Protein AF-A0A6J7HLA6-F1 (afdb_monomer)

Nearest PDB structures (foldseek):
  8sro-assembly1_C  TM=5.568E-01  e=1.792E+00  Mus musculus
  7tdw-assembly1_A  TM=5.125E-01  e=2.424E+00  Mus musculus
  3elk-assembly1_B  TM=4.756E-01  e=1.495E+00  Thermoplasma acidophilum
  3elk-assembly1_A  TM=4.687E-01  e=3.086E+00  Thermoplasma acidophilum
  5zhv-assembly1_B  TM=4.449E-01  e=4.173E+00  Mycobacterium tuberculosis H37Rv

Radius of gyration: 16.59 Å; Cα contacts (8 Å, |Δi|>4): 143; chains: 1; bounding box: 60×27×48 Å

Sequence (122 aa):
MHPVKVSEPNSSLPSLDRLVYLMSAELQDDDLPLWEIVWHLNRLAPSASLDDKIRLSRRAVSVLVGHNDLWRGEWPGGPLAPLTQSETQTLASDEAAWHDPEHATLLVWLREEGFTEPDQSG

Structure (mmCIF, N/CA/C/O backbone):
data_AF-A0A6J7HLA6-F1
#
_entry.id   AF-A0A6J7HLA6-F1
#
loop_
_atom_site.group_PDB
_atom_site.id
_atom_site.type_symbol
_atom_site.label_atom_id
_atom_site.label_alt_id
_atom_site.label_comp_id
_atom_site.label_asym_id
_atom_site.label_entity_id
_atom_site.label_seq_id
_atom_site.pdbx_PDB_ins_code
_atom_site.Cartn_x
_atom_site.Cartn_y
_atom_site.Cartn_z
_atom_site.occupancy
_atom_site.B_iso_or_equiv
_atom_site.auth_seq_id
_atom_site.auth_comp_id
_atom_site.auth_asym_id
_atom_site.auth_atom_id
_atom_site.pdbx_PDB_model_num
ATOM 1 N N . MET A 1 1 ? 44.040 -2.050 -11.147 1.00 51.06 1 MET A N 1
ATOM 2 C CA . MET A 1 1 ? 42.688 -1.859 -10.579 1.00 51.06 1 MET A CA 1
ATOM 3 C C . MET A 1 1 ? 41.685 -2.126 -11.685 1.00 51.06 1 MET A C 1
ATOM 5 O O . MET A 1 1 ? 41.621 -1.343 -12.622 1.00 51.06 1 MET A O 1
ATOM 9 N N . HIS A 1 2 ? 40.987 -3.260 -11.644 1.00 39.94 2 HIS A N 1
ATOM 10 C CA . HIS A 1 2 ? 39.869 -3.499 -12.555 1.00 39.94 2 HIS A CA 1
ATOM 11 C C . HIS A 1 2 ? 38.634 -2.788 -11.991 1.00 39.94 2 HIS A C 1
ATOM 13 O O . HIS A 1 2 ? 38.370 -2.947 -10.798 1.00 39.94 2 HIS A O 1
ATOM 19 N N . PRO A 1 3 ? 37.893 -2.002 -12.789 1.00 50.22 3 PRO A N 1
ATOM 20 C CA . PRO A 1 3 ? 36.616 -1.477 -12.340 1.00 50.22 3 PRO A CA 1
ATOM 21 C C . PRO A 1 3 ? 35.684 -2.663 -12.088 1.00 50.22 3 PRO A C 1
ATOM 23 O O . PRO A 1 3 ? 35.459 -3.490 -12.975 1.00 50.22 3 PRO A O 1
ATOM 26 N N . VAL A 1 4 ? 35.175 -2.763 -10.861 1.00 49.06 4 VAL A N 1
ATOM 27 C CA . VAL A 1 4 ? 34.069 -3.660 -10.532 1.00 49.06 4 VAL A CA 1
ATOM 28 C C . VAL A 1 4 ? 32.900 -3.211 -11.404 1.00 49.06 4 VAL A C 1
ATOM 30 O O . VAL A 1 4 ? 32.376 -2.114 -11.219 1.00 49.06 4 VAL A O 1
ATOM 33 N N . LYS A 1 5 ? 32.537 -4.017 -12.409 1.00 43.88 5 LYS A N 1
ATOM 34 C CA . LYS A 1 5 ? 31.284 -3.828 -13.141 1.00 43.88 5 LYS A CA 1
ATOM 35 C C . LYS A 1 5 ? 30.166 -3.987 -12.119 1.00 43.88 5 LYS A C 1
ATOM 37 O O . LYS A 1 5 ? 29.896 -5.098 -11.676 1.00 43.88 5 LYS A O 1
ATOM 42 N N . VAL A 1 6 ? 29.567 -2.870 -11.720 1.00 53.44 6 VAL A N 1
ATOM 43 C CA . VAL A 1 6 ? 28.291 -2.872 -11.012 1.00 53.44 6 VAL A CA 1
ATOM 44 C C . VAL A 1 6 ? 27.310 -3.540 -11.967 1.00 53.44 6 VAL A C 1
ATOM 46 O O . VAL A 1 6 ? 27.065 -3.021 -13.056 1.00 53.44 6 VAL A O 1
ATOM 49 N N . SER A 1 7 ? 26.865 -4.749 -11.621 1.00 53.38 7 SER A N 1
ATOM 50 C CA . SER A 1 7 ? 25.839 -5.476 -12.363 1.00 53.38 7 SER A CA 1
ATOM 51 C C . SER A 1 7 ? 24.659 -4.543 -12.611 1.00 53.38 7 SER A C 1
ATOM 53 O O . SER A 1 7 ? 24.267 -3.808 -11.703 1.00 53.38 7 SER A O 1
ATOM 55 N N . GLU A 1 8 ? 24.130 -4.539 -13.833 1.00 60.31 8 GLU A N 1
ATOM 56 C CA . GLU A 1 8 ? 23.009 -3.673 -14.185 1.00 60.31 8 GLU A CA 1
ATOM 57 C C . GLU A 1 8 ? 21.867 -3.859 -13.171 1.00 60.31 8 GLU A C 1
ATOM 59 O O . GLU A 1 8 ? 21.538 -4.998 -12.820 1.00 60.31 8 GLU A O 1
ATOM 64 N N . PRO A 1 9 ? 21.295 -2.764 -12.644 1.00 64.19 9 PRO A N 1
ATOM 65 C CA . PRO A 1 9 ? 20.244 -2.853 -11.645 1.00 64.19 9 PRO A CA 1
ATOM 66 C C . PRO A 1 9 ? 19.050 -3.622 -12.225 1.00 64.19 9 PRO A C 1
ATOM 68 O O . PRO A 1 9 ? 18.561 -3.289 -13.306 1.00 64.19 9 PRO A O 1
ATOM 71 N N . ASN A 1 10 ? 18.611 -4.668 -11.514 1.00 72.75 10 ASN A N 1
ATOM 72 C CA . ASN A 1 10 ? 17.582 -5.599 -11.974 1.00 72.75 10 ASN A CA 1
ATOM 73 C C . ASN A 1 10 ? 16.325 -4.834 -12.425 1.00 72.75 10 ASN A C 1
ATOM 75 O O . ASN A 1 10 ? 15.702 -4.123 -11.638 1.00 72.75 10 ASN A O 1
ATOM 79 N N . SER A 1 11 ? 15.973 -4.957 -13.703 1.00 78.44 11 SER A N 1
ATOM 80 C CA . SER A 1 11 ? 14.773 -4.348 -14.287 1.00 78.44 11 SER A CA 1
ATOM 81 C C . SER A 1 11 ? 13.552 -5.257 -14.203 1.00 78.44 11 SER A C 1
ATOM 83 O O . SER A 1 11 ? 12.432 -4.803 -14.423 1.00 78.44 11 SER A O 1
ATOM 85 N N . SER A 1 12 ? 13.749 -6.538 -13.886 1.00 90.31 12 SER A N 1
ATOM 86 C CA . SER A 1 12 ? 12.665 -7.511 -13.858 1.00 90.31 12 SER A CA 1
ATOM 87 C C . SER A 1 12 ? 11.953 -7.477 -12.512 1.00 90.31 12 SER A C 1
ATOM 89 O O . SER A 1 12 ? 12.540 -7.803 -11.477 1.00 90.31 12 SER A O 1
ATOM 91 N N . LEU A 1 13 ? 10.671 -7.112 -12.542 1.00 95.31 13 LEU A N 1
ATOM 92 C CA . LEU A 1 13 ? 9.777 -7.247 -11.397 1.00 95.31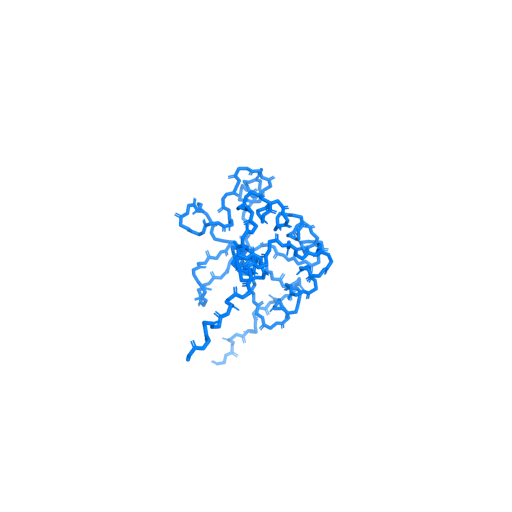 13 LEU A CA 1
ATOM 93 C C . LEU A 1 13 ? 9.643 -8.723 -10.979 1.00 95.31 13 LEU A C 1
ATOM 95 O O . LEU A 1 13 ? 9.707 -9.614 -11.833 1.00 95.31 13 LEU A O 1
ATOM 99 N N . PRO A 1 14 ? 9.432 -9.008 -9.680 1.00 96.31 14 PRO A N 1
ATOM 100 C CA . PRO A 1 14 ? 9.055 -10.348 -9.249 1.00 96.31 14 PRO A CA 1
ATOM 101 C C . PRO A 1 14 ? 7.696 -10.743 -9.849 1.00 96.31 14 PRO A C 1
ATOM 103 O O . PRO A 1 14 ? 6.894 -9.895 -10.242 1.00 96.31 14 PRO A O 1
ATOM 106 N N . SER A 1 15 ? 7.411 -12.046 -9.888 1.00 97.44 15 SER A N 1
ATOM 107 C CA . SER A 1 15 ? 6.047 -12.507 -10.151 1.00 97.44 15 SER A CA 1
ATOM 108 C C . SER A 1 15 ? 5.098 -12.046 -9.040 1.00 97.44 15 SER A C 1
ATOM 110 O O . SER A 1 15 ? 5.526 -11.796 -7.910 1.00 97.44 15 SER A O 1
ATOM 112 N N . LEU A 1 16 ? 3.800 -11.985 -9.354 1.00 97.56 16 LEU A N 1
ATOM 113 C CA . LEU A 1 16 ? 2.757 -11.688 -8.370 1.00 97.56 16 LEU A CA 1
ATOM 114 C C . LEU A 1 16 ? 2.830 -12.649 -7.178 1.00 97.56 16 LEU A C 1
ATOM 116 O O . LEU A 1 16 ? 2.913 -12.188 -6.048 1.00 97.56 16 LEU A O 1
ATOM 120 N N . ASP A 1 17 ? 2.900 -13.958 -7.431 1.00 97.69 17 ASP A N 1
ATOM 121 C CA . ASP A 1 17 ? 2.952 -14.978 -6.374 1.00 97.69 17 ASP A CA 1
ATOM 122 C C . ASP A 1 17 ? 4.172 -14.810 -5.467 1.00 97.69 17 ASP A C 1
ATOM 124 O O . ASP A 1 17 ? 4.076 -14.961 -4.252 1.00 97.69 17 ASP A O 1
ATOM 128 N N . ARG A 1 18 ? 5.327 -14.450 -6.045 1.00 96.69 18 ARG A N 1
ATOM 129 C CA . ARG A 1 18 ? 6.538 -14.193 -5.262 1.00 96.69 18 ARG A CA 1
ATOM 130 C C . ARG A 1 18 ? 6.380 -12.952 -4.392 1.00 96.69 18 ARG A C 1
ATOM 132 O O . ARG A 1 18 ? 6.848 -12.965 -3.260 1.00 96.69 18 ARG A O 1
ATOM 139 N N . LEU A 1 19 ? 5.773 -11.888 -4.917 1.00 97.31 19 LEU A N 1
ATOM 140 C CA . LEU A 1 19 ? 5.531 -10.680 -4.133 1.00 97.31 19 LEU A CA 1
ATOM 141 C C . LEU A 1 19 ? 4.538 -10.956 -3.000 1.00 97.31 19 LEU A C 1
ATOM 143 O O . LEU A 1 19 ? 4.836 -10.613 -1.865 1.00 97.31 19 LEU A O 1
ATOM 147 N N . VAL A 1 20 ? 3.417 -11.621 -3.291 1.00 96.69 20 VAL A N 1
ATOM 148 C CA . VAL A 1 20 ? 2.419 -12.010 -2.281 1.00 96.69 20 VAL A CA 1
ATOM 149 C C . VAL A 1 20 ? 3.065 -12.865 -1.196 1.00 96.69 20 VAL A C 1
ATOM 151 O O . VAL A 1 20 ? 2.924 -12.534 -0.031 1.00 96.69 20 VAL A O 1
ATOM 154 N N . TYR A 1 21 ? 3.850 -13.884 -1.561 1.00 95.56 21 TYR A N 1
ATOM 155 C CA . TYR A 1 21 ? 4.575 -14.711 -0.591 1.00 95.56 21 TYR A CA 1
ATOM 156 C C . TYR A 1 21 ? 5.474 -13.886 0.342 1.00 95.56 21 TYR A C 1
ATOM 158 O O . TYR A 1 21 ? 5.472 -14.112 1.546 1.00 95.56 21 TYR A O 1
ATOM 166 N N . LEU A 1 22 ? 6.236 -12.928 -0.203 1.00 95.06 22 LEU A N 1
ATOM 167 C CA . LEU A 1 22 ? 7.103 -12.067 0.605 1.00 95.06 22 LEU A CA 1
ATOM 168 C C . LEU A 1 22 ? 6.287 -11.179 1.550 1.00 95.06 22 LEU A C 1
ATOM 170 O O . LEU A 1 22 ? 6.610 -11.112 2.725 1.00 95.06 22 LEU A O 1
ATOM 174 N N . MET A 1 23 ? 5.225 -10.537 1.059 1.00 95.81 23 MET A N 1
ATOM 175 C CA . MET A 1 23 ? 4.395 -9.644 1.878 1.00 95.81 23 MET A CA 1
ATOM 176 C C . MET A 1 23 ? 3.586 -10.400 2.931 1.00 95.81 23 MET A C 1
ATOM 178 O O . MET A 1 23 ? 3.410 -9.894 4.028 1.00 95.81 23 MET A O 1
ATOM 182 N N . SER A 1 24 ? 3.133 -11.620 2.633 1.00 93.62 24 SER A N 1
ATOM 183 C CA . SER A 1 24 ? 2.507 -12.491 3.629 1.00 93.62 24 SER A CA 1
ATOM 184 C C . SER A 1 24 ? 3.480 -12.899 4.733 1.00 93.62 24 SER A C 1
ATOM 186 O O . SER A 1 24 ? 3.046 -13.061 5.861 1.00 93.62 24 SER A O 1
ATOM 188 N N . ALA A 1 25 ? 4.769 -13.074 4.426 1.00 91.69 25 ALA A N 1
ATOM 189 C CA . ALA A 1 25 ? 5.769 -13.361 5.452 1.00 91.69 25 ALA A CA 1
ATOM 190 C C . ALA A 1 25 ? 6.010 -12.147 6.364 1.00 91.69 25 ALA A C 1
ATOM 192 O O . ALA A 1 25 ? 6.050 -12.320 7.571 1.00 91.69 25 ALA A O 1
ATOM 193 N N . GLU A 1 26 ? 6.101 -10.934 5.806 1.00 91.00 26 GLU A N 1
ATOM 194 C CA . GLU A 1 26 ? 6.214 -9.701 6.610 1.00 91.00 26 GLU A CA 1
ATOM 195 C C . GLU A 1 26 ? 4.957 -9.484 7.479 1.00 91.00 26 GLU A C 1
ATOM 197 O O . GLU A 1 26 ? 5.067 -9.159 8.654 1.00 91.00 26 GLU A O 1
ATOM 202 N N . LEU A 1 27 ? 3.763 -9.756 6.931 1.00 91.25 27 LEU A N 1
ATOM 203 C CA . LEU A 1 27 ? 2.484 -9.657 7.650 1.00 91.25 27 LEU A CA 1
ATOM 204 C C . LEU A 1 27 ? 2.348 -10.599 8.854 1.00 91.25 27 LEU A C 1
ATOM 206 O O . LEU A 1 27 ? 1.553 -10.330 9.748 1.00 91.25 27 LEU A O 1
ATOM 210 N N . GLN A 1 28 ? 3.081 -11.715 8.866 1.00 87.25 28 GLN A N 1
ATOM 211 C CA . GLN A 1 28 ? 3.102 -12.624 10.017 1.00 87.25 28 GLN A CA 1
ATOM 212 C C . GLN A 1 28 ? 3.896 -12.050 11.192 1.00 87.25 28 GLN A C 1
ATOM 214 O O . GLN A 1 28 ? 3.692 -12.477 12.330 1.00 87.25 28 GLN A O 1
ATOM 219 N N . ASP A 1 29 ? 4.814 -11.124 10.912 1.00 85.38 29 ASP A N 1
ATOM 220 C CA . ASP A 1 29 ? 5.692 -10.523 11.907 1.00 85.38 29 ASP A CA 1
ATOM 221 C C . ASP A 1 29 ? 5.128 -9.190 12.433 1.00 85.38 29 ASP A C 1
ATOM 223 O O . ASP A 1 29 ? 5.261 -8.917 13.629 1.00 85.38 29 ASP A O 1
ATOM 227 N N . ASP A 1 30 ? 4.496 -8.375 11.577 1.00 88.81 30 ASP A N 1
ATOM 228 C CA . ASP A 1 30 ? 3.902 -7.081 11.948 1.00 88.81 30 ASP A CA 1
ATOM 229 C C . ASP A 1 30 ? 2.787 -6.639 10.976 1.00 88.81 30 ASP A C 1
ATOM 231 O O . ASP A 1 30 ? 2.642 -7.168 9.871 1.00 88.81 30 ASP A O 1
ATOM 235 N N . ASP A 1 31 ? 2.014 -5.623 11.367 1.00 92.62 31 ASP A N 1
ATOM 236 C CA . ASP A 1 31 ? 1.086 -4.944 10.461 1.00 92.62 31 ASP A CA 1
ATOM 237 C C . ASP A 1 31 ? 1.875 -4.339 9.273 1.00 92.62 31 ASP A C 1
ATOM 239 O O . ASP A 1 31 ? 2.935 -3.740 9.450 1.00 92.62 31 ASP A O 1
ATOM 243 N N . LEU A 1 32 ? 1.356 -4.450 8.043 1.00 94.12 32 LEU A N 1
ATOM 244 C CA . LEU A 1 32 ? 2.083 -4.032 6.833 1.00 94.12 32 LEU A CA 1
ATOM 245 C C . LEU A 1 32 ? 1.489 -2.750 6.227 1.00 94.12 32 LEU A C 1
ATOM 247 O O . LEU A 1 32 ? 0.384 -2.796 5.671 1.00 94.12 32 LEU A O 1
ATOM 251 N N . PRO A 1 33 ? 2.206 -1.613 6.212 1.00 95.19 33 PRO A N 1
ATOM 252 C CA . PRO A 1 33 ? 1.762 -0.433 5.486 1.00 95.19 33 PRO A CA 1
ATOM 253 C C . PRO A 1 33 ? 1.729 -0.687 3.974 1.00 95.19 33 PRO A C 1
ATOM 255 O O . PRO A 1 33 ? 2.697 -1.162 3.378 1.00 95.19 33 PRO A O 1
ATOM 258 N N . LEU A 1 34 ? 0.653 -0.281 3.296 1.00 95.19 34 LEU A N 1
ATOM 259 C CA . LEU A 1 34 ? 0.501 -0.547 1.860 1.00 95.19 34 LEU A CA 1
ATOM 260 C C . LEU A 1 34 ? 1.604 0.086 0.992 1.00 95.19 34 LEU A C 1
ATOM 262 O O . LEU A 1 34 ? 1.963 -0.461 -0.055 1.00 95.19 34 LEU A O 1
ATOM 266 N N . TRP A 1 35 ? 2.150 1.230 1.409 1.00 94.62 35 TRP A N 1
ATOM 267 C CA . TRP A 1 35 ? 3.234 1.906 0.693 1.00 94.62 35 TRP A CA 1
ATOM 268 C C . TRP A 1 35 ? 4.552 1.117 0.722 1.00 94.62 35 TRP A C 1
ATOM 270 O O . TRP A 1 35 ? 5.345 1.216 -0.223 1.00 94.62 35 TRP A O 1
ATOM 280 N N . GLU A 1 36 ? 4.776 0.266 1.728 1.00 95.12 36 GLU A N 1
ATOM 281 C CA . GLU A 1 36 ? 5.996 -0.541 1.819 1.00 95.12 36 GLU A CA 1
ATOM 282 C C . GLU A 1 36 ? 6.106 -1.560 0.688 1.00 95.12 36 GLU A C 1
ATOM 284 O O . GLU A 1 36 ? 7.209 -1.851 0.227 1.00 95.12 36 GLU A O 1
ATOM 289 N N . ILE A 1 37 ? 4.985 -2.024 0.132 1.00 96.12 37 ILE A N 1
ATOM 290 C CA . ILE A 1 37 ? 4.990 -2.956 -1.004 1.00 96.12 37 ILE A CA 1
ATOM 291 C C . ILE A 1 37 ? 5.748 -2.344 -2.198 1.00 96.12 37 ILE A C 1
ATOM 293 O O . ILE A 1 37 ? 6.583 -3.004 -2.826 1.00 96.12 37 ILE A O 1
ATOM 297 N N . VAL A 1 38 ? 5.518 -1.059 -2.501 1.00 95.75 38 VAL A N 1
ATOM 298 C CA . VAL A 1 38 ? 6.263 -0.356 -3.563 1.00 95.75 38 VAL A CA 1
ATOM 299 C C . VAL A 1 38 ? 7.721 -0.126 -3.161 1.00 95.75 38 VAL A C 1
ATOM 301 O O . VAL A 1 38 ? 8.610 -0.239 -4.011 1.00 95.75 38 VAL A O 1
ATOM 304 N N . TRP A 1 39 ? 8.011 0.117 -1.882 1.00 94.06 39 TRP A N 1
ATOM 305 C CA . TRP A 1 39 ? 9.392 0.214 -1.402 1.00 94.06 39 TRP A CA 1
ATOM 306 C C . TRP A 1 39 ? 10.163 -1.105 -1.569 1.00 94.06 39 TRP A C 1
ATOM 308 O O . TRP A 1 39 ? 11.287 -1.107 -2.088 1.00 94.06 39 TRP A O 1
ATOM 318 N N . HIS A 1 40 ? 9.551 -2.245 -1.246 1.00 94.88 40 HIS A N 1
ATOM 319 C CA . HIS A 1 40 ? 10.123 -3.564 -1.511 1.00 94.88 40 HIS A CA 1
ATOM 320 C C . HIS A 1 40 ? 10.410 -3.757 -3.001 1.00 94.88 40 HIS A C 1
ATOM 322 O O . HIS A 1 40 ? 11.497 -4.211 -3.372 1.00 94.88 40 HIS A O 1
ATOM 328 N N . LEU A 1 41 ? 9.496 -3.340 -3.880 1.00 96.31 41 LEU A N 1
ATOM 329 C CA . LEU A 1 41 ? 9.725 -3.387 -5.324 1.00 96.31 41 LEU A CA 1
ATOM 330 C C . LEU A 1 41 ? 10.853 -2.455 -5.786 1.00 96.31 41 LEU A C 1
ATOM 332 O O . LEU A 1 41 ? 11.619 -2.835 -6.672 1.00 96.31 41 LEU A O 1
ATOM 336 N N . ASN A 1 42 ? 11.024 -1.284 -5.167 1.00 95.12 42 ASN A N 1
ATOM 337 C CA . ASN A 1 42 ? 12.169 -0.406 -5.427 1.00 95.12 42 ASN A CA 1
ATOM 338 C C . ASN A 1 42 ? 13.507 -1.057 -5.043 1.00 95.12 42 ASN A C 1
ATOM 340 O O . ASN A 1 42 ? 14.515 -0.792 -5.694 1.00 95.12 42 ASN A O 1
ATOM 344 N N . ARG A 1 43 ? 13.527 -1.945 -4.042 1.00 94.19 43 ARG A N 1
ATOM 345 C C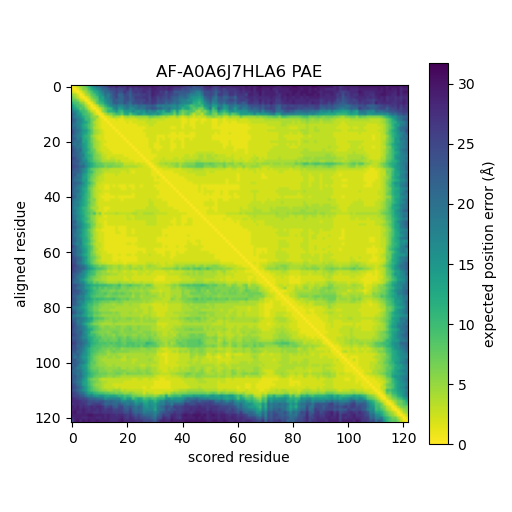A . ARG A 1 43 ? 14.721 -2.730 -3.684 1.00 94.19 43 ARG A CA 1
ATOM 346 C C . ARG A 1 43 ? 14.950 -3.924 -4.614 1.00 94.19 43 ARG A C 1
ATOM 348 O O . ARG A 1 43 ? 16.089 -4.191 -4.987 1.00 94.19 43 ARG A O 1
ATOM 355 N N . LEU A 1 44 ? 13.891 -4.655 -4.967 1.00 93.94 44 LEU A N 1
ATOM 356 C CA . LEU A 1 44 ? 13.975 -5.882 -5.773 1.00 93.94 44 LEU A CA 1
ATOM 357 C C . LEU A 1 44 ? 14.220 -5.609 -7.264 1.00 93.94 44 LEU A C 1
ATOM 359 O O . LEU A 1 44 ? 14.935 -6.368 -7.925 1.00 93.94 44 LEU A O 1
ATOM 363 N N . ALA A 1 45 ? 13.611 -4.543 -7.781 1.00 94.75 45 ALA A N 1
ATOM 364 C CA . ALA A 1 45 ? 13.647 -4.153 -9.183 1.00 94.75 45 ALA A CA 1
ATOM 365 C C . ALA A 1 45 ? 13.778 -2.621 -9.323 1.00 94.75 45 ALA A C 1
ATOM 367 O O . ALA A 1 45 ? 12.859 -1.956 -9.813 1.00 94.75 45 ALA A O 1
ATOM 368 N N . PRO A 1 46 ? 14.899 -2.022 -8.878 1.00 94.62 46 PRO A N 1
ATOM 369 C CA . PRO A 1 46 ? 15.077 -0.568 -8.855 1.00 94.62 46 PRO A CA 1
ATOM 370 C C . PRO A 1 46 ? 14.847 0.087 -10.220 1.00 94.62 46 PRO A C 1
ATOM 372 O O . PRO A 1 46 ? 14.212 1.137 -10.279 1.00 94.62 46 PRO A O 1
ATOM 375 N N . SER A 1 47 ? 15.268 -0.567 -11.307 1.00 94.19 47 SER A N 1
ATOM 376 C CA . SER A 1 47 ? 15.155 -0.045 -12.677 1.00 94.19 47 SER A CA 1
ATOM 377 C C . SER A 1 47 ? 13.768 -0.189 -13.303 1.00 94.19 47 SER A C 1
ATOM 379 O O . SER A 1 47 ? 13.545 0.351 -14.385 1.00 94.19 47 SER A O 1
ATOM 381 N N . ALA A 1 48 ? 12.852 -0.947 -12.692 1.00 95.00 48 ALA A N 1
ATOM 382 C CA . ALA A 1 48 ? 11.494 -1.069 -13.214 1.00 95.00 48 ALA A CA 1
ATOM 383 C C . ALA A 1 48 ? 10.739 0.265 -13.079 1.00 95.00 48 ALA A C 1
ATOM 385 O O . ALA A 1 48 ? 10.967 1.027 -12.131 1.00 95.00 48 ALA A O 1
ATOM 386 N N . SER A 1 49 ? 9.834 0.535 -14.024 1.00 95.50 49 SER A N 1
ATOM 387 C CA . SER A 1 49 ? 9.032 1.761 -14.025 1.00 95.50 49 SER A CA 1
ATOM 388 C C . SER A 1 49 ? 8.176 1.858 -12.757 1.00 95.50 49 SER A C 1
ATOM 390 O O . SER A 1 49 ? 7.766 0.841 -12.190 1.00 95.50 49 SER A O 1
ATOM 392 N N . LEU A 1 50 ? 7.909 3.083 -12.296 1.00 93.81 50 LEU A N 1
ATOM 393 C CA . LEU A 1 50 ? 7.034 3.295 -11.143 1.00 93.81 50 LEU A CA 1
ATOM 394 C C . LEU A 1 50 ? 5.618 2.769 -11.424 1.00 93.81 50 LEU A C 1
ATOM 396 O O . LEU A 1 50 ? 5.053 2.071 -10.587 1.00 93.81 50 LEU A O 1
ATOM 400 N N . ASP A 1 51 ? 5.095 3.010 -12.626 1.00 94.88 51 ASP A N 1
ATOM 401 C CA . ASP A 1 51 ? 3.762 2.563 -13.041 1.00 94.88 51 ASP A CA 1
ATOM 402 C C . ASP A 1 51 ? 3.605 1.040 -12.975 1.00 94.88 51 ASP A C 1
ATOM 404 O O . ASP A 1 51 ? 2.590 0.536 -12.486 1.00 94.88 51 ASP A O 1
ATOM 408 N N . ASP A 1 52 ? 4.612 0.280 -13.421 1.00 96.19 52 ASP A N 1
ATOM 409 C CA . ASP A 1 52 ? 4.557 -1.182 -13.359 1.00 96.19 52 ASP A CA 1
ATOM 410 C C . ASP A 1 52 ? 4.654 -1.692 -11.916 1.00 96.19 52 ASP A C 1
ATOM 412 O O . ASP A 1 52 ? 3.974 -2.661 -11.564 1.00 96.19 52 ASP A O 1
ATOM 416 N N . LYS A 1 53 ? 5.441 -1.021 -11.062 1.00 95.81 53 LYS A N 1
ATOM 417 C CA . LYS A 1 53 ? 5.509 -1.328 -9.625 1.00 95.81 53 LYS A CA 1
ATOM 418 C C . LYS A 1 53 ? 4.159 -1.089 -8.956 1.00 95.81 53 LYS A C 1
ATOM 420 O O . LYS A 1 53 ? 3.654 -1.993 -8.302 1.00 95.81 53 LYS A O 1
ATOM 425 N N . ILE A 1 54 ? 3.540 0.072 -9.178 1.00 95.31 54 ILE A N 1
ATOM 426 C CA . ILE A 1 54 ? 2.214 0.403 -8.636 1.00 95.31 54 ILE A CA 1
ATOM 427 C C . ILE A 1 54 ? 1.172 -0.607 -9.122 1.00 95.31 54 ILE A C 1
ATOM 429 O O . ILE A 1 54 ? 0.391 -1.125 -8.321 1.00 95.31 54 ILE A O 1
ATOM 433 N N . ARG A 1 55 ? 1.174 -0.943 -10.419 1.00 95.31 55 ARG A N 1
ATOM 434 C CA . ARG A 1 55 ? 0.243 -1.930 -10.986 1.00 95.31 55 ARG A CA 1
ATOM 435 C C . ARG A 1 55 ? 0.414 -3.304 -10.339 1.00 95.31 55 ARG A C 1
ATOM 437 O O . ARG A 1 55 ? -0.582 -3.961 -10.036 1.00 95.31 55 ARG A O 1
ATOM 444 N N . LEU A 1 56 ? 1.653 -3.746 -10.126 1.00 97.00 56 LEU A N 1
ATOM 445 C CA . LEU A 1 56 ? 1.932 -5.007 -9.443 1.00 97.00 56 LEU A CA 1
ATOM 446 C C . LEU A 1 56 ? 1.508 -4.956 -7.968 1.00 97.00 56 LEU A C 1
ATOM 448 O O . LEU A 1 56 ? 0.852 -5.889 -7.508 1.00 97.00 56 LEU A O 1
ATOM 452 N N . SER A 1 57 ? 1.798 -3.863 -7.261 1.00 96.12 57 SER A N 1
ATOM 453 C CA . SER A 1 57 ? 1.386 -3.664 -5.868 1.00 96.12 57 SER A CA 1
ATOM 454 C C . SER A 1 57 ? -0.130 -3.699 -5.711 1.00 96.12 57 SER A C 1
ATOM 456 O O . SER A 1 57 ? -0.621 -4.425 -4.854 1.00 96.12 57 SER A O 1
ATOM 458 N N . ARG A 1 58 ? -0.897 -3.014 -6.572 1.00 94.94 58 ARG A N 1
ATOM 459 C CA . ARG A 1 58 ? -2.374 -3.072 -6.553 1.00 94.94 58 ARG A CA 1
ATOM 460 C C . ARG A 1 58 ? -2.891 -4.505 -6.686 1.00 94.94 58 ARG A C 1
ATOM 462 O O . ARG A 1 58 ? -3.800 -4.905 -5.962 1.00 94.94 58 ARG A O 1
ATOM 469 N N . ARG A 1 59 ? -2.288 -5.298 -7.578 1.00 95.56 59 ARG A N 1
ATOM 470 C CA . ARG A 1 59 ? -2.639 -6.718 -7.738 1.00 95.56 59 ARG A CA 1
ATOM 471 C C . ARG A 1 59 ? -2.289 -7.540 -6.500 1.00 95.56 59 ARG A C 1
ATOM 473 O O . ARG A 1 59 ? -3.086 -8.388 -6.123 1.00 95.56 59 ARG A O 1
ATOM 480 N N . ALA A 1 60 ? -1.135 -7.300 -5.881 1.00 95.88 60 ALA A N 1
ATOM 481 C CA . ALA A 1 60 ? -0.739 -7.994 -4.658 1.00 95.88 60 ALA A CA 1
ATOM 482 C C . ALA A 1 60 ? -1.673 -7.656 -3.491 1.00 95.88 60 ALA A C 1
ATOM 484 O O . ALA A 1 60 ? -2.176 -8.571 -2.847 1.00 95.88 60 ALA A O 1
ATOM 485 N N . VAL A 1 61 ? -1.993 -6.373 -3.289 1.00 94.38 61 VAL A N 1
ATOM 486 C CA . VAL A 1 61 ? -2.966 -5.930 -2.279 1.00 94.38 61 VAL A CA 1
ATOM 487 C C . VAL A 1 61 ? -4.313 -6.607 -2.497 1.00 94.38 61 VAL A C 1
ATOM 489 O O . VAL A 1 61 ? -4.850 -7.175 -1.557 1.00 94.38 61 VAL A O 1
ATOM 4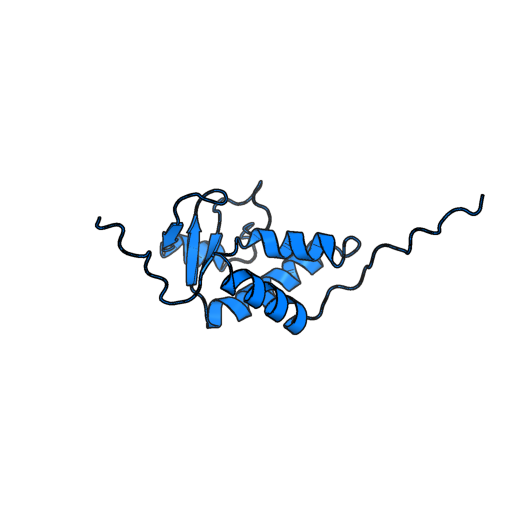92 N N . SER A 1 62 ? -4.820 -6.647 -3.735 1.00 93.56 62 SER A N 1
ATOM 493 C CA . SER A 1 62 ? -6.087 -7.323 -4.047 1.00 93.56 62 SER A CA 1
ATOM 494 C C . SER A 1 62 ? -6.103 -8.816 -3.691 1.00 93.56 62 SER A C 1
ATOM 496 O O . SER A 1 62 ? -7.182 -9.348 -3.448 1.00 93.56 62 SER A O 1
ATOM 498 N N . VAL A 1 63 ? -4.953 -9.499 -3.697 1.00 94.88 63 VAL A N 1
ATOM 499 C CA . VAL A 1 63 ? -4.846 -10.899 -3.255 1.00 94.88 63 VAL A CA 1
ATOM 500 C C . VAL A 1 63 ? -4.781 -10.974 -1.730 1.00 94.88 63 VAL A C 1
ATOM 502 O O . VAL A 1 63 ? -5.488 -11.777 -1.130 1.00 94.88 63 VAL A O 1
ATOM 505 N N . LEU A 1 64 ? -3.969 -10.120 -1.102 1.00 93.56 64 LEU A N 1
ATOM 506 C CA . LEU A 1 64 ? -3.751 -10.116 0.346 1.00 93.56 64 LEU A CA 1
ATOM 507 C C . LEU A 1 64 ? -5.029 -9.779 1.124 1.00 93.56 64 LEU A C 1
ATOM 509 O O . LEU A 1 64 ? -5.331 -10.464 2.096 1.00 93.56 64 LEU A O 1
ATOM 513 N N . VAL A 1 65 ? -5.829 -8.811 0.665 1.00 92.00 65 VAL A N 1
ATOM 514 C CA . VAL A 1 65 ? -7.110 -8.449 1.310 1.00 92.00 65 VAL A CA 1
ATOM 515 C C . VAL A 1 65 ? -8.174 -9.549 1.239 1.00 92.00 65 VAL A C 1
ATOM 517 O O . VAL A 1 65 ? -9.208 -9.443 1.883 1.00 92.00 65 VAL A O 1
ATOM 520 N N . GLY A 1 66 ? -7.953 -10.619 0.466 1.00 87.56 66 GLY A N 1
ATOM 521 C CA . GLY A 1 66 ? -8.817 -11.803 0.508 1.00 87.56 66 GLY A CA 1
ATOM 522 C C . GLY A 1 66 ? -8.707 -12.597 1.816 1.00 87.56 66 G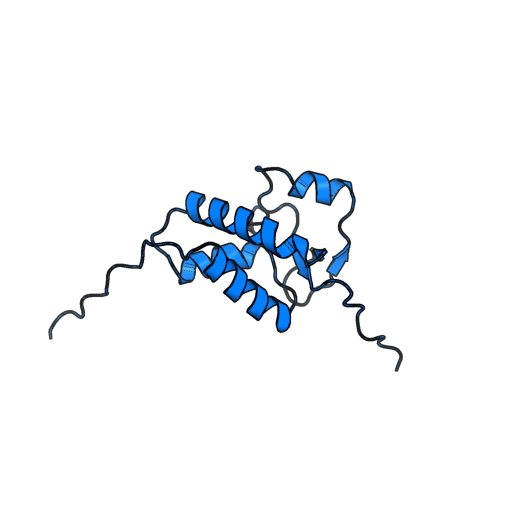LY A C 1
ATOM 523 O O . GLY A 1 66 ? -9.547 -13.459 2.065 1.00 87.56 66 GLY A O 1
ATOM 524 N N . HIS A 1 67 ? -7.675 -12.322 2.620 1.00 86.25 67 HIS A N 1
ATOM 525 C CA . HIS A 1 67 ? -7.349 -13.029 3.863 1.00 86.25 67 HIS A CA 1
ATOM 526 C C . HIS A 1 67 ? -6.926 -12.088 5.006 1.00 86.25 67 HIS A C 1
ATOM 528 O O . HIS A 1 67 ? -6.483 -12.559 6.046 1.00 86.25 67 HIS A O 1
ATOM 534 N N . ASN A 1 68 ? -6.982 -10.774 4.787 1.00 91.00 68 ASN A N 1
ATOM 535 C CA . ASN A 1 68 ? -6.479 -9.754 5.703 1.00 91.00 68 ASN A CA 1
ATOM 536 C C . ASN A 1 68 ? -7.408 -8.542 5.674 1.00 91.00 68 ASN A C 1
ATOM 538 O O . ASN A 1 68 ? -8.007 -8.236 4.638 1.00 91.00 68 ASN A O 1
ATOM 542 N N . ASP A 1 69 ? -7.453 -7.811 6.779 1.00 91.75 69 ASP A N 1
ATOM 543 C CA . ASP A 1 69 ? -8.238 -6.593 6.905 1.00 91.75 69 ASP A CA 1
ATOM 544 C C . ASP A 1 69 ? -7.416 -5.354 6.551 1.00 91.75 69 ASP A C 1
ATOM 546 O O . ASP A 1 69 ? -6.205 -5.283 6.771 1.00 91.75 69 ASP A O 1
ATOM 550 N N . LEU A 1 70 ? -8.105 -4.336 6.033 1.00 93.06 70 LEU A N 1
ATOM 551 C CA . LEU A 1 70 ? -7.528 -3.017 5.812 1.00 93.06 70 LEU A CA 1
ATOM 552 C C . LEU A 1 70 ? -7.883 -2.070 6.955 1.00 93.06 70 LEU A C 1
ATOM 554 O O . LEU A 1 70 ? -9.054 -1.877 7.296 1.00 93.06 70 LEU A O 1
ATOM 558 N N . TRP A 1 71 ? -6.857 -1.421 7.485 1.00 95.06 71 TRP A N 1
ATOM 559 C CA . TRP A 1 71 ? -6.958 -0.476 8.588 1.00 95.06 71 TRP A CA 1
ATOM 560 C C . TRP A 1 71 ? -6.392 0.876 8.168 1.00 95.06 71 TRP A C 1
ATOM 562 O O . TRP A 1 71 ? -5.447 0.956 7.381 1.00 95.06 71 TRP A O 1
ATOM 572 N N . ARG A 1 72 ? -6.967 1.957 8.696 1.00 94.56 72 ARG A N 1
ATOM 573 C CA . ARG A 1 72 ? -6.323 3.272 8.651 1.00 94.56 72 ARG A CA 1
ATOM 574 C C . ARG A 1 72 ? -5.369 3.394 9.824 1.00 94.56 72 ARG A C 1
ATOM 576 O O . ARG A 1 72 ? -5.669 2.918 10.917 1.00 94.56 72 ARG A O 1
ATOM 583 N N . GLY A 1 73 ? -4.260 4.078 9.610 1.00 91.75 73 GLY A N 1
ATOM 584 C CA . GLY A 1 73 ? -3.261 4.265 10.650 1.00 91.75 73 GLY A CA 1
ATOM 585 C C . GLY A 1 73 ? -2.523 5.580 10.542 1.00 91.75 73 GLY A C 1
ATOM 586 O O . GLY A 1 73 ? -2.840 6.440 9.718 1.00 91.75 73 GLY A O 1
ATOM 587 N N . GLU A 1 74 ? -1.512 5.698 11.387 1.00 89.06 74 GLU A N 1
ATOM 588 C CA . GLU A 1 74 ? -0.508 6.751 11.325 1.00 89.06 74 GLU A CA 1
ATOM 589 C C . GLU A 1 74 ? 0.813 6.182 10.783 1.00 89.06 74 GLU A C 1
ATOM 591 O O . GLU A 1 74 ? 0.840 5.139 10.120 1.00 89.06 74 GLU A O 1
ATOM 596 N N . TRP A 1 75 ? 1.913 6.892 11.028 1.00 88.38 75 TRP A N 1
ATOM 597 C CA . TRP A 1 75 ? 3.256 6.370 10.804 1.00 88.38 75 TRP A CA 1
ATOM 598 C C . TRP A 1 75 ? 3.518 5.121 11.663 1.00 88.38 75 TRP A C 1
ATOM 600 O O . TRP A 1 75 ? 2.864 4.950 12.695 1.00 88.38 75 TRP A O 1
ATOM 610 N N . PRO A 1 76 ? 4.477 4.261 11.268 1.00 85.69 76 PRO A N 1
ATOM 611 C CA . PRO A 1 76 ? 4.775 3.034 11.998 1.00 85.69 76 PRO A CA 1
ATOM 612 C C . PRO A 1 76 ? 4.952 3.216 13.506 1.00 85.69 76 PRO A C 1
ATOM 614 O O . PRO A 1 76 ? 5.638 4.135 13.956 1.00 85.69 76 PRO A O 1
ATOM 617 N N . GLY A 1 77 ? 4.305 2.331 14.272 1.00 81.69 77 GLY A N 1
ATOM 618 C CA . GLY A 1 77 ? 4.205 2.398 15.735 1.00 81.69 77 GLY A CA 1
ATOM 619 C C . GLY A 1 77 ? 3.068 3.281 16.270 1.00 81.69 77 GLY A C 1
ATOM 620 O O . GLY A 1 77 ? 2.900 3.376 17.486 1.00 81.69 77 GLY A O 1
ATOM 621 N N . GLY A 1 78 ? 2.304 3.939 15.395 1.00 87.75 78 GLY A N 1
ATOM 622 C CA . GLY A 1 78 ? 1.100 4.689 15.752 1.00 87.75 78 GLY A CA 1
ATOM 623 C C . GLY A 1 78 ? -0.163 3.818 15.847 1.00 87.75 78 GLY A C 1
ATOM 624 O O . GLY A 1 78 ? -0.152 2.652 15.455 1.00 87.75 78 GLY A O 1
ATOM 625 N N . PRO A 1 79 ? -1.275 4.375 16.359 1.00 89.31 79 PRO A N 1
ATOM 626 C CA . PRO A 1 79 ? -2.525 3.640 16.513 1.00 89.31 79 PRO A CA 1
ATOM 627 C C . PRO A 1 79 ? -3.173 3.315 15.160 1.00 89.31 79 PRO A C 1
ATOM 629 O O . PRO A 1 79 ? -3.183 4.140 14.241 1.00 89.31 79 PRO A O 1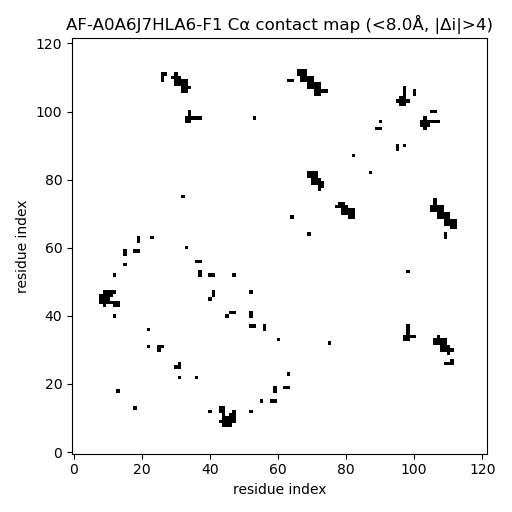
ATOM 632 N N . LEU A 1 80 ? -3.793 2.137 15.075 1.00 92.31 80 LEU A N 1
ATOM 633 C CA . LEU A 1 80 ? -4.606 1.715 13.935 1.00 92.31 80 LEU A CA 1
ATOM 634 C C . LEU A 1 80 ? -6.098 1.741 14.285 1.00 92.31 80 LEU A C 1
ATOM 636 O O . LEU A 1 80 ? -6.501 1.478 15.418 1.00 92.31 80 LEU A O 1
ATOM 640 N N . ALA A 1 81 ? -6.938 2.031 13.294 1.00 93.00 81 ALA A N 1
ATOM 641 C CA . ALA A 1 81 ? -8.390 1.953 13.406 1.00 93.00 81 ALA A CA 1
ATOM 642 C C . ALA A 1 81 ? -9.015 1.324 12.149 1.00 93.00 81 ALA A C 1
ATOM 644 O O . ALA A 1 81 ? -8.441 1.428 11.062 1.00 93.00 81 ALA A O 1
ATOM 645 N N . PRO A 1 82 ? -10.211 0.717 12.251 1.00 93.19 82 PRO A N 1
ATOM 646 C CA . PRO A 1 82 ? -10.920 0.234 11.075 1.00 93.19 82 PRO A CA 1
ATOM 647 C C . PRO A 1 82 ? -11.211 1.377 10.099 1.00 93.19 82 PRO A C 1
ATOM 649 O O . PRO A 1 82 ? -11.486 2.513 10.511 1.00 93.19 82 PRO A O 1
ATOM 652 N N . LEU A 1 83 ? -11.179 1.068 8.803 1.00 92.75 83 LEU A N 1
ATOM 653 C CA . LEU A 1 83 ? -11.609 2.004 7.772 1.00 92.75 83 LEU A CA 1
ATOM 654 C C . LEU A 1 83 ? -13.105 2.306 7.898 1.00 92.75 83 LEU A C 1
ATOM 656 O O . LEU A 1 83 ? -13.939 1.424 8.115 1.00 92.75 83 LEU A O 1
ATOM 660 N N . THR A 1 84 ? -13.459 3.567 7.697 1.00 92.31 84 THR A N 1
ATOM 661 C CA . THR A 1 84 ? -14.842 3.974 7.453 1.00 92.31 84 THR A CA 1
ATOM 662 C C . THR A 1 84 ? -15.280 3.558 6.048 1.00 92.31 84 THR A C 1
ATOM 664 O O . THR A 1 84 ? -14.468 3.416 5.134 1.00 92.31 84 THR A O 1
ATOM 667 N N . GLN A 1 85 ? -16.594 3.447 5.830 1.00 88.50 85 GLN A N 1
ATOM 668 C CA . GLN A 1 85 ? -17.149 3.093 4.519 1.00 88.50 85 GLN A CA 1
ATOM 669 C C . GLN A 1 85 ? -16.684 4.038 3.394 1.00 88.50 85 GLN A C 1
ATOM 671 O O . GLN A 1 85 ? -16.420 3.589 2.279 1.00 88.50 85 GLN A O 1
ATOM 676 N N . SER A 1 86 ? -16.569 5.339 3.677 1.00 90.00 86 SER A N 1
ATOM 677 C CA . SER A 1 86 ? -16.078 6.333 2.716 1.00 90.00 86 SER A CA 1
ATOM 678 C C . SER A 1 86 ? -14.604 6.132 2.364 1.00 90.00 86 SER A C 1
ATOM 680 O O . SER A 1 86 ? -14.215 6.305 1.207 1.00 90.00 86 SER A O 1
ATOM 682 N N . GLU A 1 87 ? -13.776 5.741 3.333 1.00 93.06 87 GLU A N 1
ATOM 683 C CA . GLU A 1 87 ? -12.358 5.465 3.090 1.00 93.06 87 GLU A CA 1
ATOM 684 C C . GLU A 1 87 ? -12.188 4.181 2.278 1.00 93.06 87 GLU A C 1
ATOM 686 O O . GLU A 1 87 ? -11.447 4.185 1.299 1.00 93.06 87 GLU A O 1
ATOM 691 N N . THR A 1 88 ? -12.949 3.124 2.580 1.00 88.88 88 THR A N 1
ATOM 692 C CA . THR A 1 88 ? -12.968 1.899 1.763 1.00 88.88 88 THR A CA 1
ATOM 693 C C . THR A 1 88 ? -13.319 2.195 0.302 1.00 88.88 88 THR A C 1
ATOM 695 O O . THR A 1 88 ? -12.653 1.701 -0.607 1.00 88.88 88 THR A O 1
ATOM 698 N N . GLN A 1 89 ? -14.329 3.036 0.054 1.00 86.12 89 GLN A N 1
ATOM 699 C CA . GLN A 1 89 ? -14.706 3.442 -1.307 1.00 86.12 89 GLN A CA 1
ATOM 700 C C . GLN A 1 89 ? -13.601 4.241 -2.003 1.00 86.12 89 GLN A C 1
ATOM 702 O O . GLN A 1 89 ? -13.342 4.031 -3.186 1.00 86.12 89 GLN A O 1
ATOM 707 N N . THR A 1 90 ? -12.935 5.131 -1.267 1.00 86.38 90 THR A N 1
ATOM 708 C CA . THR A 1 90 ? -11.829 5.938 -1.795 1.00 86.38 90 THR A CA 1
ATOM 709 C C . THR A 1 90 ? -10.649 5.049 -2.178 1.00 86.38 90 THR A C 1
ATOM 711 O O . THR A 1 90 ? -10.083 5.207 -3.255 1.00 86.38 90 THR A O 1
ATOM 714 N N . LEU A 1 91 ? -10.314 4.067 -1.340 1.00 86.56 91 LEU A N 1
ATOM 715 C CA . LEU A 1 91 ? -9.199 3.145 -1.566 1.00 86.56 91 LEU A CA 1
ATOM 716 C C . LEU A 1 91 ? -9.432 2.166 -2.715 1.00 86.56 91 LEU A C 1
ATOM 718 O O . LEU A 1 91 ? -8.469 1.736 -3.348 1.00 86.56 91 LEU A O 1
ATOM 722 N N . ALA A 1 92 ? -10.692 1.854 -3.016 1.00 83.06 92 ALA A N 1
ATOM 723 C CA . ALA A 1 92 ? -11.055 1.057 -4.181 1.00 83.06 92 ALA A CA 1
ATOM 724 C C . ALA A 1 92 ? -10.824 1.798 -5.515 1.00 83.06 92 ALA A C 1
ATOM 726 O O . ALA A 1 92 ? -10.855 1.165 -6.569 1.00 83.06 92 ALA A O 1
ATOM 727 N N . SER A 1 93 ? -10.588 3.116 -5.491 1.00 84.75 93 SER A N 1
ATOM 728 C CA . SER A 1 93 ? -10.276 3.900 -6.688 1.00 84.75 93 SER A CA 1
ATOM 729 C C . SER A 1 93 ? -8.852 3.641 -7.200 1.00 84.75 93 SER A C 1
ATOM 731 O O . SER A 1 93 ? -7.881 3.555 -6.437 1.00 84.75 93 SER A O 1
ATOM 733 N N . ASP A 1 94 ? -8.700 3.622 -8.525 1.00 79.12 94 ASP A N 1
ATOM 734 C CA . ASP A 1 94 ? -7.394 3.583 -9.193 1.00 79.12 94 ASP A CA 1
ATOM 735 C C . ASP A 1 94 ? -6.555 4.845 -8.932 1.00 79.12 94 ASP A C 1
ATOM 737 O O . ASP A 1 94 ? -5.327 4.811 -9.045 1.00 79.12 94 ASP A O 1
ATOM 741 N N . GLU A 1 95 ? -7.193 5.939 -8.512 1.00 84.12 95 GLU A N 1
ATOM 742 C CA . GLU A 1 95 ? -6.534 7.207 -8.181 1.00 84.12 95 GLU A CA 1
ATOM 743 C C . GLU A 1 95 ? -6.001 7.255 -6.741 1.00 84.12 95 GLU A C 1
ATOM 745 O O . GLU A 1 95 ? -5.261 8.170 -6.388 1.00 84.12 95 GLU A O 1
ATOM 750 N N . ALA A 1 96 ? -6.335 6.274 -5.894 1.00 87.25 96 ALA A N 1
ATOM 751 C CA . ALA A 1 96 ? -5.891 6.274 -4.504 1.00 87.25 96 ALA A CA 1
ATOM 752 C C . ALA A 1 96 ? -4.359 6.161 -4.410 1.00 87.25 96 ALA A C 1
ATOM 754 O O . ALA A 1 96 ? -3.778 5.136 -4.780 1.00 87.25 96 ALA A O 1
ATOM 755 N N . ALA A 1 97 ? -3.708 7.195 -3.879 1.00 91.25 97 ALA A N 1
ATOM 756 C CA . ALA A 1 97 ? -2.253 7.303 -3.791 1.00 91.25 97 ALA A CA 1
ATOM 757 C C . ALA A 1 97 ? -1.645 6.609 -2.556 1.00 91.25 97 ALA A C 1
ATOM 759 O O . ALA A 1 97 ? -0.593 7.009 -2.083 1.00 91.25 97 ALA A O 1
ATOM 760 N N . TRP A 1 98 ? -2.265 5.544 -2.032 1.00 91.81 98 TRP A N 1
ATOM 761 C CA . TRP A 1 98 ? -1.787 4.837 -0.827 1.00 91.81 98 TRP A CA 1
ATOM 762 C C . TRP A 1 9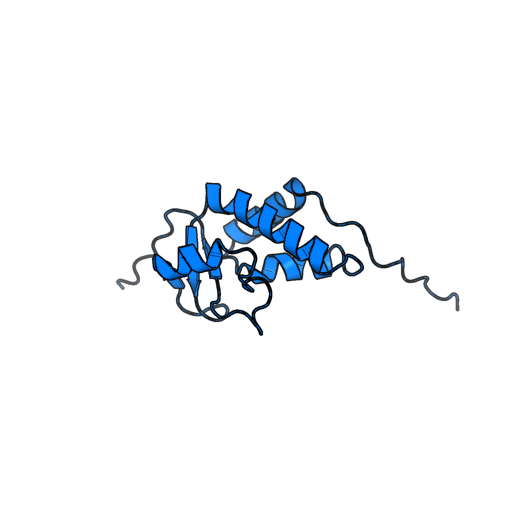8 ? -0.372 4.249 -0.958 1.00 91.81 98 TRP A C 1
ATOM 764 O O . TRP A 1 98 ? 0.220 3.842 0.034 1.00 91.81 98 TRP A O 1
ATOM 774 N N . HIS A 1 99 ? 0.155 4.167 -2.181 1.00 90.94 99 HIS A N 1
ATOM 775 C CA . HIS A 1 99 ? 1.491 3.669 -2.494 1.00 90.94 99 HIS A CA 1
ATOM 77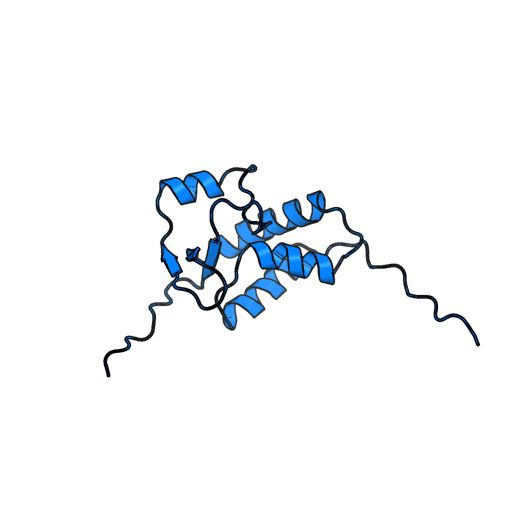6 C C . HIS A 1 99 ? 2.599 4.707 -2.270 1.00 90.94 99 HIS A C 1
ATOM 778 O O . HIS A 1 99 ? 3.775 4.345 -2.289 1.00 90.94 99 HIS A O 1
ATOM 784 N N . ASP A 1 100 ? 2.232 5.975 -2.099 1.00 92.06 100 ASP A N 1
ATOM 785 C CA . ASP A 1 100 ? 3.141 7.090 -1.874 1.00 92.06 100 ASP A CA 1
ATOM 786 C C . ASP A 1 100 ? 2.682 7.855 -0.623 1.00 92.06 100 ASP A C 1
ATOM 788 O O . ASP A 1 100 ? 1.722 8.624 -0.695 1.00 92.06 100 ASP A O 1
ATOM 792 N N . PRO A 1 101 ? 3.331 7.658 0.536 1.00 90.88 101 PRO A N 1
ATOM 793 C CA . PRO A 1 101 ? 2.873 8.237 1.791 1.00 90.88 101 PRO A CA 1
ATOM 794 C C . PRO A 1 101 ? 3.014 9.767 1.835 1.00 90.88 101 PRO A C 1
ATOM 796 O O . PRO A 1 101 ? 2.374 10.394 2.675 1.00 90.88 101 PRO A O 1
ATOM 799 N N . GLU A 1 102 ? 3.802 10.385 0.946 1.00 90.44 102 GLU A N 1
ATOM 800 C CA . GLU A 1 102 ? 3.917 11.850 0.863 1.00 90.44 102 GLU A CA 1
ATOM 801 C C . GLU A 1 102 ? 2.704 12.486 0.168 1.00 90.44 102 GLU A C 1
ATOM 803 O O . GLU A 1 102 ? 2.341 13.627 0.461 1.00 90.44 102 GLU A O 1
ATOM 808 N N . HIS A 1 103 ? 2.061 11.739 -0.733 1.00 89.44 103 HIS A N 1
ATOM 809 C CA . HIS A 1 103 ? 0.902 12.188 -1.510 1.00 89.44 103 HIS A CA 1
ATOM 810 C C . HIS A 1 103 ? -0.408 11.503 -1.094 1.00 89.44 103 HIS A C 1
ATOM 812 O O . HIS A 1 103 ? -1.488 11.906 -1.536 1.00 89.44 103 HIS A O 1
ATOM 818 N N . ALA A 1 104 ? -0.339 10.476 -0.247 1.00 88.81 104 ALA A N 1
ATOM 819 C CA . ALA A 1 104 ? -1.501 9.775 0.265 1.00 88.81 104 ALA A CA 1
ATOM 820 C C . ALA A 1 104 ? -2.333 10.687 1.174 1.00 88.81 104 ALA A C 1
ATOM 822 O O . ALA A 1 104 ? -1.846 11.272 2.138 1.00 88.81 104 ALA A O 1
ATOM 823 N N . THR A 1 105 ? -3.639 10.736 0.926 1.00 87.00 105 THR A N 1
ATOM 824 C CA . THR A 1 105 ? -4.596 11.372 1.844 1.00 87.00 105 THR A CA 1
ATOM 825 C C . THR A 1 105 ? -4.855 10.536 3.098 1.00 87.00 105 THR A C 1
ATOM 827 O O . THR A 1 105 ? -5.437 11.037 4.055 1.00 87.00 105 THR A O 1
ATOM 830 N N . LEU A 1 106 ? -4.477 9.255 3.074 1.00 90.88 106 LEU A N 1
ATOM 831 C CA . LEU A 1 106 ? -4.698 8.288 4.141 1.00 90.88 106 LEU A CA 1
ATOM 832 C C . LEU A 1 106 ? -3.579 7.245 4.138 1.00 90.88 106 LEU A C 1
ATOM 834 O O . LEU A 1 106 ? -3.301 6.650 3.094 1.00 90.88 106 LEU A O 1
ATOM 838 N N . LEU A 1 107 ? -2.986 6.987 5.305 1.00 94.19 107 LEU A N 1
ATOM 839 C CA . LEU A 1 107 ? -2.091 5.850 5.497 1.00 94.19 107 LEU A CA 1
ATOM 840 C C . LEU A 1 107 ? -2.914 4.602 5.807 1.00 94.19 107 LEU A C 1
ATOM 842 O O . LEU A 1 107 ? -3.817 4.623 6.648 1.00 94.19 107 LEU A O 1
ATOM 846 N N . VAL A 1 108 ? -2.595 3.522 5.103 1.00 95.38 108 VAL A N 1
ATOM 847 C CA . VAL A 1 108 ? -3.362 2.279 5.128 1.00 95.38 108 VAL A CA 1
ATOM 848 C C . VAL A 1 108 ? -2.437 1.115 5.404 1.00 95.38 108 VAL A C 1
ATOM 850 O O . VAL A 1 108 ? -1.327 1.055 4.873 1.00 95.38 108 VAL A O 1
ATOM 853 N N . TRP A 1 109 ? -2.945 0.196 6.207 1.00 96.06 109 TRP A N 1
ATOM 854 C CA . TRP A 1 109 ? -2.251 -0.964 6.723 1.00 96.06 109 TRP A CA 1
ATOM 855 C C . TRP A 1 109 ? -3.041 -2.229 6.385 1.00 96.06 109 TRP A C 1
ATOM 857 O O . TRP A 1 109 ? -4.275 -2.212 6.395 1.00 96.06 109 TRP A O 1
ATOM 867 N N . LEU A 1 110 ? -2.329 -3.304 6.065 1.00 94.38 110 LEU A N 1
ATOM 868 C CA . LEU A 1 110 ? -2.839 -4.670 6.067 1.00 94.38 110 LEU A CA 1
ATOM 869 C C . LEU A 1 110 ? -2.583 -5.275 7.444 1.00 94.38 110 LEU A C 1
ATOM 871 O O . LEU A 1 110 ? -1.500 -5.098 8.000 1.00 94.38 110 LEU A O 1
ATOM 875 N N . ARG A 1 111 ? -3.571 -6.004 7.951 1.00 92.06 111 ARG A N 1
ATOM 876 C CA . ARG A 1 111 ? -3.514 -6.704 9.234 1.00 92.06 111 ARG A CA 1
ATOM 877 C C . ARG A 1 111 ? -4.173 -8.069 9.111 1.00 92.06 111 ARG A C 1
ATOM 879 O O . ARG A 1 111 ? -5.190 -8.185 8.424 1.00 92.06 111 ARG A O 1
ATOM 886 N N . GLU A 1 112 ? -3.629 -9.081 9.780 1.00 88.06 112 GLU A N 1
ATOM 887 C CA . GLU A 1 112 ? -4.254 -10.406 9.814 1.00 88.06 112 GLU A CA 1
ATOM 888 C C . GLU A 1 112 ? -5.674 -10.340 10.407 1.00 88.06 112 GLU A C 1
ATOM 890 O O . GLU A 1 112 ? -5.938 -9.662 11.407 1.00 88.06 112 GLU A O 1
ATOM 895 N N . GLU A 1 113 ? -6.606 -11.051 9.768 1.00 75.06 113 GLU A N 1
ATOM 896 C CA . GLU A 1 113 ? -8.010 -11.094 10.177 1.00 75.06 113 GLU A CA 1
ATOM 897 C C . GLU A 1 113 ? -8.128 -11.664 11.607 1.00 75.06 113 GLU A C 1
ATOM 899 O O . GLU A 1 113 ? -7.634 -12.751 11.912 1.00 75.06 113 GLU A O 1
ATOM 904 N N . GLY A 1 114 ? -8.790 -10.933 12.510 1.00 64.75 114 GLY A N 1
ATOM 905 C CA . GLY A 1 114 ? -9.026 -11.3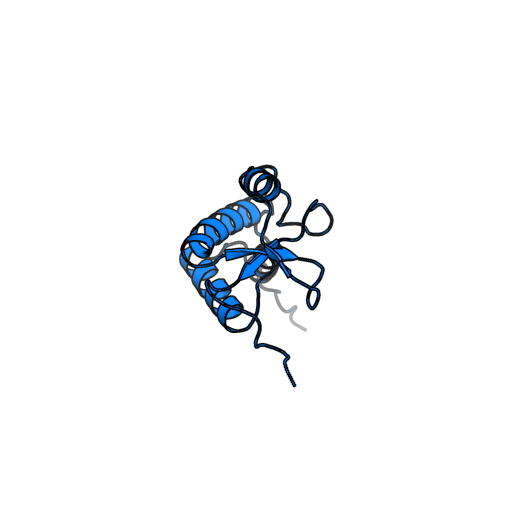84 13.889 1.00 64.75 114 GLY A CA 1
ATOM 906 C C . GLY A 1 114 ? -7.944 -11.036 14.921 1.00 64.75 114 GLY A C 1
ATOM 907 O O . GLY A 1 114 ? -8.057 -11.479 16.067 1.00 64.75 114 GLY A O 1
ATOM 908 N N . PHE A 1 115 ? -6.945 -10.210 14.586 1.00 56.78 115 PHE A N 1
ATOM 909 C CA . PHE A 1 115 ? -6.026 -9.661 15.589 1.00 56.78 115 PHE A CA 1
ATOM 910 C C . PHE A 1 115 ? -6.724 -8.578 16.438 1.00 56.78 115 PHE A C 1
ATOM 912 O O . PHE A 1 115 ? -6.709 -7.385 16.133 1.00 56.78 115 PHE A O 1
ATOM 919 N N . THR A 1 116 ? -7.368 -8.988 17.531 1.00 54.16 116 THR A N 1
ATOM 920 C CA . THR A 1 116 ? -7.669 -8.093 18.658 1.00 54.16 116 THR A CA 1
ATOM 921 C 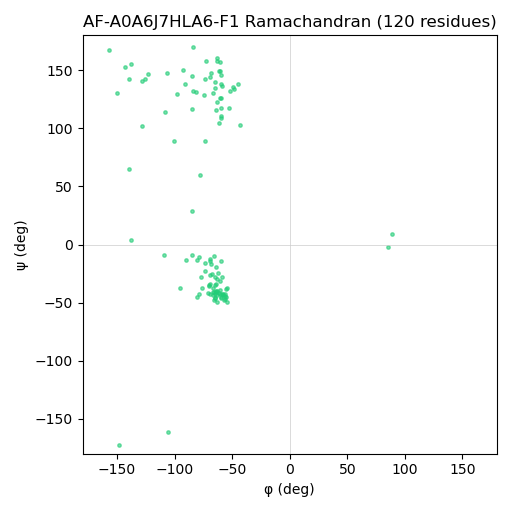C . THR A 1 116 ? -6.385 -7.848 19.440 1.00 54.16 116 THR A C 1
ATOM 923 O O . THR A 1 116 ? -5.723 -8.815 19.815 1.00 54.16 116 THR A O 1
ATOM 926 N N . GLU A 1 117 ? -6.037 -6.579 19.693 1.00 56.19 117 GLU A N 1
ATOM 927 C CA . GLU A 1 117 ? -4.931 -6.230 20.595 1.00 56.19 117 GLU A CA 1
ATOM 928 C C . GLU A 1 117 ? -5.016 -7.071 21.880 1.00 56.19 117 GLU A C 1
ATOM 930 O O . GLU A 1 117 ? -6.121 -7.263 22.405 1.00 56.19 117 GLU A O 1
ATOM 935 N N . PRO A 1 118 ? -3.891 -7.592 22.402 1.00 48.53 118 PRO A N 1
ATOM 936 C CA . PRO A 1 118 ? -3.907 -8.223 23.707 1.00 48.53 118 PRO A CA 1
ATOM 937 C C . PRO A 1 118 ? -4.369 -7.176 24.719 1.00 48.53 118 PRO A C 1
ATOM 939 O O . PRO A 1 118 ? -3.734 -6.136 24.883 1.00 48.53 118 PRO A O 1
ATOM 942 N N . ASP A 1 119 ? -5.504 -7.464 25.350 1.00 44.31 119 ASP A N 1
ATOM 943 C CA . ASP A 1 119 ? -6.130 -6.688 26.414 1.00 44.31 119 ASP A CA 1
ATOM 944 C C . ASP A 1 119 ? -5.053 -6.229 27.414 1.00 44.31 119 ASP A C 1
ATOM 946 O O . ASP A 1 119 ? -4.546 -7.025 28.210 1.00 44.31 119 ASP A O 1
ATOM 950 N N . GLN A 1 120 ? -4.648 -4.954 27.351 1.00 44.28 120 GLN A N 1
ATOM 951 C CA . GLN A 1 120 ? -3.768 -4.344 28.352 1.00 44.28 120 GLN A CA 1
ATOM 952 C C . GLN A 1 120 ? -4.589 -4.005 29.599 1.00 44.28 120 GLN A C 1
ATOM 954 O O . GLN A 1 120 ? -4.705 -2.854 30.014 1.00 44.28 120 GLN A O 1
ATOM 959 N N . SER A 1 121 ? -5.184 -5.036 30.189 1.00 47.69 121 SER A N 1
ATOM 960 C CA . SER A 1 121 ? -5.794 -4.999 31.509 1.00 47.69 121 SER A CA 1
ATOM 961 C C . SER A 1 121 ? -4.815 -5.634 32.495 1.00 47.69 121 SER A C 1
ATOM 963 O O . SER A 1 121 ? -4.833 -6.846 32.716 1.00 47.69 121 SER A O 1
ATOM 965 N N . GLY A 1 122 ? -3.930 -4.809 33.061 1.00 40.44 122 GLY A N 1
ATOM 966 C CA . GLY A 1 122 ? -2.989 -5.173 34.124 1.00 40.44 122 GLY A CA 1
ATOM 967 C C . GLY A 1 122 ? -2.761 -4.021 35.087 1.00 40.44 122 GLY A C 1
ATOM 968 O O . GLY A 1 122 ? -2.319 -2.955 34.610 1.00 40.44 122 GLY A O 1
#

Solvent-accessible surface area (backbone atoms only — not comparable to full-atom values): 7281 Å² total; per-residue (Å²): 137,81,81,78,76,75,72,78,67,45,52,62,70,75,56,64,69,59,48,40,53,53,52,54,56,50,43,75,76,41,75,36,50,53,28,50,54,44,52,52,41,48,70,65,12,56,62,35,57,68,69,60,42,52,56,50,39,55,55,34,50,64,56,49,56,75,68,26,41,66,27,33,42,58,64,94,94,51,70,72,43,78,57,51,75,69,52,52,57,49,60,73,38,92,80,48,41,45,61,40,76,91,73,27,95,54,48,42,30,42,37,61,66,86,73,69,77,80,79,89,80,128

Foldseek 3Di:
DDPDPPPDQAQDFDDLVVLLVVVVVVQVVHWAWLLVSLVVRCVNHVNHDSVVSLVSSVSSVVVLVVFWAKWWFDPPPTDTHHDDPVRVVLVPDPPQVSNDPVPHPTTMITHGPPDDDDPPPD

pLDDT: mean 85.8, std 15.28, range [39.94, 97.69]

Organism: NCBI:txid449393

Secondary structure (DSSP, 8-state):
------PPPP-PPPPHHHHHHHHHHHHHHS-EEHHHHHHHHHHH-TTS-HHHHHHHHHHHHHHHTTSEEEEEE-STTS--EEPPHHHHHHHTSTT--TT-TTT-SSEEEEEETT--------

Mean predicted aligned error: 7.41 Å